Protein AF-A0A7C4D7R0-F1 (afdb_monomer_lite)

Structure (mmCIF, N/CA/C/O backbone):
data_AF-A0A7C4D7R0-F1
#
_entry.id   AF-A0A7C4D7R0-F1
#
loop_
_atom_site.group_PDB
_atom_site.id
_atom_site.type_symbol
_atom_site.label_atom_id
_atom_site.label_alt_id
_atom_site.label_comp_id
_atom_site.label_asym_id
_atom_site.label_entity_id
_atom_site.label_seq_id
_atom_site.pdbx_PDB_ins_code
_atom_site.Cartn_x
_atom_site.Cartn_y
_atom_site.Cartn_z
_atom_site.occupancy
_atom_site.B_iso_or_equiv
_atom_site.auth_seq_id
_atom_site.auth_comp_id
_atom_site.auth_asym_id
_atom_site.auth_atom_id
_atom_site.pdbx_PDB_model_num
ATOM 1 N N . MET A 1 1 ? -2.753 -9.816 -0.023 1.00 81.81 1 MET A N 1
ATOM 2 C CA . MET A 1 1 ? -2.895 -9.401 1.396 1.00 81.81 1 MET A CA 1
ATOM 3 C C . MET A 1 1 ? -3.926 -8.292 1.469 1.00 81.81 1 MET A C 1
ATOM 5 O O . MET A 1 1 ? -3.706 -7.241 0.871 1.00 81.81 1 MET A O 1
ATOM 9 N N . LEU A 1 2 ? -5.008 -8.521 2.218 1.00 90.06 2 LEU A N 1
ATOM 10 C CA . LEU A 1 2 ? -6.081 -7.545 2.392 1.00 90.06 2 LEU A CA 1
ATOM 11 C C . LEU A 1 2 ? -5.684 -6.458 3.402 1.00 90.06 2 LEU A C 1
ATOM 13 O O . LEU A 1 2 ? -5.226 -6.752 4.506 1.00 90.06 2 LEU A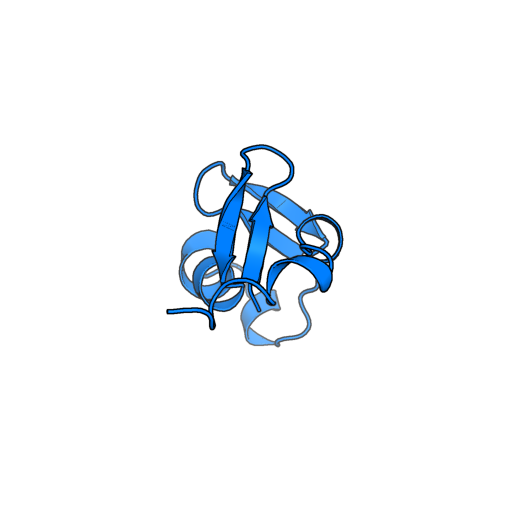 O 1
ATOM 17 N N . LEU A 1 3 ? -5.873 -5.203 3.009 1.00 92.50 3 LEU A N 1
ATOM 18 C CA . LEU A 1 3 ? -5.543 -4.005 3.772 1.00 92.50 3 LEU A CA 1
ATOM 19 C C . LEU A 1 3 ? -6.791 -3.154 4.003 1.00 92.50 3 LEU A C 1
ATOM 21 O O . LEU A 1 3 ? -7.706 -3.161 3.181 1.00 92.50 3 LEU A O 1
ATOM 25 N N . LYS A 1 4 ? -6.814 -2.384 5.095 1.00 94.81 4 LYS A N 1
ATOM 26 C CA . LYS A 1 4 ? -7.838 -1.371 5.384 1.00 94.81 4 LYS A CA 1
ATOM 27 C C . LYS A 1 4 ? -7.171 -0.022 5.601 1.00 94.81 4 LYS A C 1
ATOM 29 O O . LYS A 1 4 ? -6.306 0.121 6.455 1.00 94.81 4 LYS A O 1
ATOM 34 N N . CYS A 1 5 ? -7.602 0.989 4.854 1.00 94.12 5 CYS A N 1
ATOM 35 C CA . CYS A 1 5 ? -7.094 2.344 5.024 1.00 94.12 5 CYS A CA 1
ATOM 36 C C . CYS A 1 5 ? -7.516 2.917 6.391 1.00 94.12 5 CYS A C 1
ATOM 38 O O . CYS A 1 5 ? -8.722 3.032 6.630 1.00 94.12 5 CYS A O 1
ATOM 40 N N . PRO A 1 6 ? -6.580 3.360 7.251 1.00 93.56 6 PRO A N 1
ATOM 41 C CA . PRO A 1 6 ? -6.924 3.951 8.546 1.00 93.56 6 PRO A CA 1
ATOM 42 C C . PRO A 1 6 ? -7.608 5.320 8.407 1.00 93.56 6 PRO A C 1
ATOM 44 O O . PRO A 1 6 ? -8.366 5.716 9.283 1.00 93.56 6 PRO A O 1
ATOM 47 N N . LYS A 1 7 ? -7.399 6.025 7.284 1.00 94.81 7 LYS A N 1
ATOM 48 C CA . LYS A 1 7 ? -7.999 7.344 7.024 1.00 94.81 7 LYS A CA 1
ATOM 49 C C . LYS A 1 7 ? -9.453 7.277 6.544 1.00 94.81 7 LYS A C 1
ATOM 51 O O . LYS A 1 7 ? -10.247 8.136 6.899 1.00 94.81 7 LYS A O 1
ATOM 56 N N . CYS A 1 8 ? -9.801 6.315 5.684 1.00 95.44 8 CYS A N 1
ATOM 57 C CA . CYS A 1 8 ? -11.124 6.278 5.028 1.00 95.44 8 CYS A CA 1
ATOM 58 C C . CYS A 1 8 ? -11.868 4.939 5.138 1.00 95.44 8 CYS A C 1
ATOM 60 O O . CYS A 1 8 ? -12.948 4.793 4.569 1.00 95.44 8 CYS A O 1
ATOM 62 N N . GLY A 1 9 ? -11.285 3.936 5.798 1.00 93.44 9 GLY A N 1
ATOM 63 C CA . GLY A 1 9 ? -11.893 2.619 6.003 1.00 93.44 9 GLY A CA 1
ATOM 64 C C . GLY A 1 9 ? -11.970 1.717 4.767 1.00 93.44 9 GLY A C 1
ATOM 65 O O . GLY A 1 9 ? -12.410 0.576 4.898 1.00 93.44 9 GLY A O 1
ATOM 66 N N . PHE A 1 10 ? -11.539 2.185 3.590 1.00 94.50 10 PHE A N 1
ATOM 67 C CA . PHE A 1 10 ? -11.571 1.403 2.352 1.00 94.50 10 PHE A CA 1
ATOM 68 C C . PHE A 1 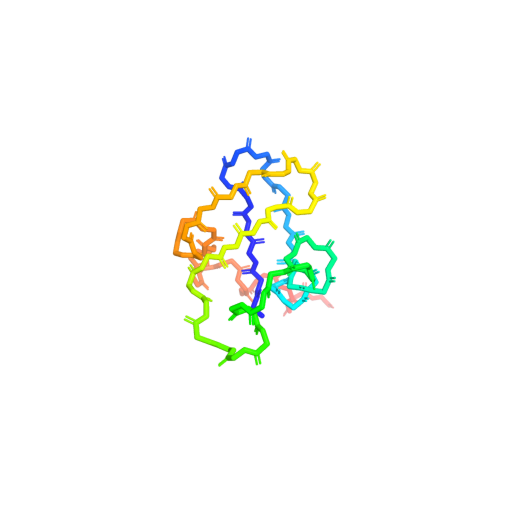10 ? -10.702 0.148 2.454 1.00 94.50 10 PHE A C 1
ATOM 70 O O . PHE A 1 10 ? -9.560 0.231 2.916 1.00 94.50 10 PHE A O 1
ATOM 77 N N . ARG A 1 11 ? -11.239 -0.992 2.009 1.00 94.19 11 ARG A N 1
ATOM 78 C CA . ARG A 1 11 ? -10.541 -2.279 1.983 1.00 94.19 11 ARG A CA 1
ATOM 79 C C . ARG A 1 11 ? -10.071 -2.594 0.568 1.00 94.19 11 ARG A C 1
ATOM 81 O O . ARG A 1 11 ? -10.832 -2.406 -0.374 1.00 94.19 11 ARG A O 1
ATOM 88 N N . PHE A 1 12 ? -8.833 -3.046 0.422 1.00 92.44 12 PHE A N 1
ATOM 89 C CA . PHE A 1 12 ? -8.241 -3.366 -0.879 1.00 92.44 12 PHE A CA 1
ATOM 90 C C . PHE A 1 12 ? -7.083 -4.357 -0.732 1.00 92.44 12 PHE A C 1
ATOM 92 O O . PHE A 1 12 ? -6.481 -4.456 0.337 1.00 92.44 12 PHE A O 1
ATOM 99 N N . ASP A 1 13 ? -6.752 -5.082 -1.801 1.00 90.81 13 ASP A N 1
ATOM 100 C CA . ASP A 1 13 ? -5.541 -5.905 -1.834 1.00 90.81 13 ASP A CA 1
ATOM 101 C C . ASP A 1 13 ? -4.303 -5.040 -2.116 1.00 90.81 13 ASP A C 1
ATOM 103 O O . ASP A 1 13 ? -4.338 -4.128 -2.948 1.00 90.81 13 ASP A O 1
ATOM 107 N N . ILE A 1 14 ? -3.185 -5.336 -1.452 1.00 88.69 14 ILE A N 1
ATOM 108 C CA . ILE A 1 14 ? -1.922 -4.616 -1.672 1.00 88.69 14 ILE A CA 1
ATOM 109 C C . ILE A 1 14 ? -1.476 -4.624 -3.145 1.00 88.69 14 ILE A C 1
ATOM 111 O O . ILE A 1 14 ? -0.920 -3.634 -3.615 1.00 88.69 14 ILE A O 1
ATOM 115 N N . THR A 1 15 ? -1.759 -5.689 -3.897 1.00 88.25 15 THR A N 1
ATOM 116 C CA . THR A 1 15 ? -1.429 -5.812 -5.326 1.00 88.25 15 THR A CA 1
ATOM 117 C C . THR A 1 15 ? -2.193 -4.782 -6.154 1.00 88.25 15 THR A C 1
ATOM 119 O O . THR A 1 15 ? -1.619 -4.154 -7.039 1.00 88.25 15 THR A O 1
ATOM 122 N N . TYR A 1 16 ? -3.459 -4.529 -5.805 1.00 89.38 16 TYR A N 1
ATOM 123 C CA . TYR A 1 16 ? -4.280 -3.501 -6.445 1.00 89.38 16 TYR A CA 1
ATOM 124 C C . TYR A 1 16 ? -3.722 -2.096 -6.183 1.00 89.38 16 TYR A C 1
ATOM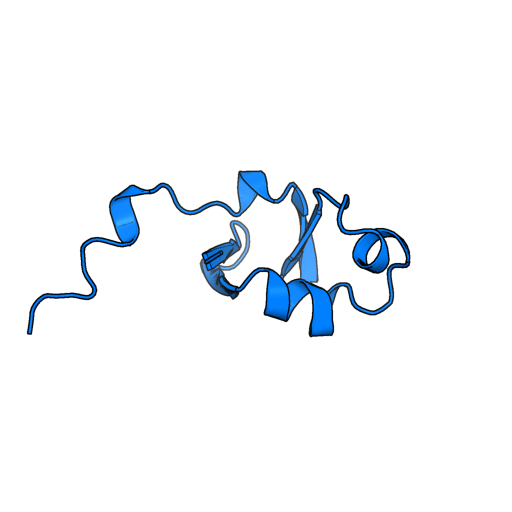 126 O O . TYR A 1 16 ? -3.541 -1.308 -7.108 1.00 89.38 16 TYR A O 1
ATOM 134 N N . SER A 1 17 ? -3.359 -1.785 -4.935 1.00 89.06 17 SER A N 1
ATOM 135 C CA . SER A 1 17 ? -2.693 -0.511 -4.624 1.00 89.06 17 SER A CA 1
ATOM 136 C C . SER A 1 17 ? -1.374 -0.351 -5.385 1.00 89.06 17 SER A C 1
ATOM 138 O O . SER A 1 17 ? -1.122 0.710 -5.955 1.00 89.06 17 SER A O 1
ATOM 140 N N . ARG A 1 18 ? -0.566 -1.411 -5.486 1.00 88.56 18 ARG A N 1
ATOM 141 C CA . ARG A 1 18 ? 0.701 -1.387 -6.230 1.00 88.56 18 ARG A CA 1
ATOM 142 C C . ARG A 1 18 ? 0.508 -1.123 -7.722 1.00 88.56 18 ARG A C 1
ATOM 144 O O . ARG A 1 18 ? 1.234 -0.301 -8.265 1.00 88.56 18 ARG A O 1
ATOM 151 N N . ALA A 1 19 ? -0.480 -1.755 -8.351 1.00 87.50 19 ALA A N 1
ATOM 152 C CA . ALA A 1 19 ? -0.769 -1.568 -9.770 1.00 87.50 19 ALA A CA 1
ATOM 153 C C . ALA A 1 19 ? -1.330 -0.170 -10.084 1.00 87.50 19 ALA A C 1
ATOM 155 O O . ALA A 1 19 ? -0.894 0.467 -11.038 1.00 87.50 19 ALA A O 1
ATOM 156 N N . PHE A 1 20 ? -2.272 0.326 -9.275 1.00 87.25 20 PHE A N 1
ATOM 157 C CA . PHE A 1 20 ? -3.047 1.527 -9.616 1.00 87.25 20 PHE A CA 1
ATOM 158 C C . PHE A 1 20 ? -2.602 2.801 -8.893 1.00 87.25 20 PHE A C 1
ATOM 160 O O . PHE A 1 20 ? -2.713 3.891 -9.441 1.00 87.25 20 PHE A O 1
ATOM 167 N N . SER A 1 21 ? -2.127 2.701 -7.651 1.00 87.81 21 SER A N 1
ATOM 168 C CA . SER A 1 21 ? -1.755 3.867 -6.829 1.00 87.81 21 SER A CA 1
ATOM 169 C C . SER A 1 21 ? -0.252 4.081 -6.742 1.00 87.81 21 SER A C 1
ATOM 171 O O . SER A 1 21 ? 0.195 5.225 -6.692 1.00 87.81 21 SER A O 1
ATOM 173 N N . CYS A 1 22 ? 0.521 2.995 -6.728 1.00 83.94 22 CYS A N 1
ATOM 174 C CA . CYS A 1 22 ? 1.977 3.045 -6.650 1.00 83.94 22 CYS A CA 1
ATOM 175 C C . CYS A 1 22 ? 2.664 2.715 -7.988 1.00 83.94 22 CYS A C 1
ATOM 177 O O . CYS A 1 22 ? 3.889 2.670 -8.024 1.00 83.94 22 CYS A O 1
ATOM 179 N N . GLY A 1 23 ? 1.917 2.527 -9.085 1.00 79.25 23 GLY A N 1
ATOM 180 C CA . GLY A 1 23 ? 2.458 2.083 -10.379 1.00 79.25 23 GLY A CA 1
ATOM 181 C C . GLY A 1 23 ? 3.506 3.017 -11.000 1.00 79.25 23 GLY A C 1
ATOM 182 O O . GLY A 1 23 ? 4.325 2.575 -11.796 1.00 79.25 23 GLY A O 1
ATOM 183 N N . GLY A 1 24 ? 3.533 4.292 -10.599 1.00 81.75 24 GLY A N 1
ATOM 184 C CA . GLY A 1 24 ? 4.568 5.251 -11.005 1.00 81.75 24 GLY A CA 1
ATOM 185 C C . GLY A 1 24 ? 5.837 5.242 -10.142 1.00 81.75 24 GLY A C 1
ATOM 186 O O . GLY A 1 24 ? 6.749 6.018 -10.406 1.00 81.75 24 GLY A O 1
ATOM 187 N N . CYS A 1 25 ? 5.907 4.421 -9.089 1.00 82.69 25 CYS A N 1
ATOM 188 C CA . CYS A 1 25 ? 7.029 4.406 -8.154 1.00 82.69 25 CYS A CA 1
ATOM 189 C C . CYS A 1 25 ? 8.010 3.266 -8.490 1.00 82.69 25 CYS A C 1
ATOM 191 O O . CYS A 1 25 ? 7.648 2.096 -8.343 1.00 82.69 25 CYS A O 1
ATOM 193 N N . PRO A 1 26 ? 9.271 3.561 -8.865 1.00 77.62 26 PRO A N 1
ATOM 194 C CA . PRO A 1 26 ? 10.240 2.534 -9.262 1.00 77.62 26 PRO A CA 1
ATOM 195 C C . PRO A 1 26 ? 10.563 1.546 -8.131 1.00 77.62 26 PRO A C 1
ATOM 197 O O . PRO A 1 26 ? 10.863 0.386 -8.395 1.00 77.62 26 PRO A O 1
ATOM 200 N N . TYR A 1 27 ? 10.428 1.962 -6.866 1.00 77.25 27 TYR A N 1
ATOM 201 C CA . TYR A 1 27 ? 10.631 1.098 -5.695 1.00 77.25 27 TYR A CA 1
ATOM 202 C C . TYR A 1 27 ? 9.608 -0.036 -5.574 1.00 77.25 27 TYR A C 1
ATOM 204 O O . TYR A 1 27 ? 9.871 -1.036 -4.909 1.00 77.25 27 TYR A O 1
ATOM 212 N N . VAL A 1 28 ? 8.440 0.085 -6.210 1.00 77.12 28 VAL A N 1
ATOM 213 C CA . VAL A 1 28 ? 7.430 -0.983 -6.205 1.00 77.12 28 VAL A CA 1
ATOM 214 C C . VAL A 1 28 ? 7.892 -2.169 -7.042 1.00 77.12 28 VAL A C 1
ATOM 216 O O . VAL A 1 28 ? 7.674 -3.311 -6.638 1.00 77.12 28 VAL A O 1
ATOM 219 N N . THR A 1 29 ? 8.577 -1.906 -8.156 1.00 71.19 29 THR A N 1
ATOM 220 C CA . THR A 1 29 ? 9.093 -2.924 -9.083 1.00 71.19 29 THR A CA 1
ATOM 221 C C . THR A 1 29 ? 10.121 -3.839 -8.420 1.00 71.19 29 THR A C 1
ATOM 223 O O . THR A 1 29 ? 10.183 -5.024 -8.730 1.00 71.19 29 THR A O 1
ATOM 226 N N . PHE A 1 30 ? 10.883 -3.319 -7.455 1.00 72.69 30 PHE A N 1
ATOM 227 C CA . PHE A 1 30 ? 11.888 -4.083 -6.712 1.00 72.69 30 PHE A CA 1
ATOM 228 C C . PHE A 1 30 ? 11.300 -4.923 -5.562 1.00 72.69 30 PHE A C 1
ATOM 230 O O . PHE A 1 30 ? 12.020 -5.680 -4.916 1.00 72.69 30 PHE A O 1
ATOM 237 N N . GLY A 1 31 ? 9.990 -4.819 -5.292 1.00 71.00 31 GLY A N 1
ATOM 238 C CA . GLY A 1 31 ? 9.270 -5.671 -4.336 1.00 71.00 31 GLY A CA 1
ATOM 239 C C . GLY A 1 31 ? 9.544 -5.394 -2.850 1.00 71.00 31 GLY A C 1
ATOM 240 O O . GLY A 1 31 ? 8.819 -5.899 -1.994 1.00 71.00 31 GLY A O 1
ATOM 241 N N . ASN A 1 32 ? 10.523 -4.549 -2.538 1.00 76.88 32 ASN A N 1
ATOM 242 C CA . ASN A 1 32 ? 11.008 -4.191 -1.200 1.00 76.88 32 ASN A CA 1
ATOM 243 C C . ASN A 1 32 ? 10.425 -2.869 -0.657 1.00 76.88 32 ASN A C 1
ATOM 245 O O . ASN A 1 32 ? 10.909 -2.332 0.339 1.00 76.88 32 ASN A O 1
ATOM 249 N N . CYS A 1 33 ? 9.368 -2.341 -1.280 1.00 86.62 33 CYS A N 1
ATOM 250 C CA . CYS A 1 33 ? 8.662 -1.165 -0.781 1.00 86.62 33 CYS A CA 1
ATOM 251 C C . CYS A 1 33 ? 7.693 -1.528 0.362 1.00 86.62 33 CYS A C 1
ATOM 253 O O . CYS A 1 33 ? 6.719 -2.262 0.158 1.00 86.62 33 CYS A O 1
ATOM 255 N N . ASN A 1 34 ? 7.946 -0.966 1.550 1.00 88.62 34 ASN A N 1
ATOM 256 C CA . ASN A 1 34 ? 7.130 -1.138 2.763 1.00 88.62 34 ASN A CA 1
ATOM 257 C C . ASN A 1 34 ? 6.024 -0.079 2.926 1.00 88.62 34 ASN A C 1
ATOM 259 O O . ASN A 1 34 ? 5.358 -0.036 3.962 1.00 88.62 34 ASN A O 1
ATOM 263 N N . TYR A 1 35 ? 5.815 0.757 1.909 1.00 91.38 35 TYR A N 1
ATOM 264 C CA . TYR A 1 35 ? 4.749 1.754 1.864 1.00 91.38 35 TYR A CA 1
ATOM 265 C C . TYR A 1 35 ? 3.556 1.256 1.051 1.00 91.38 35 TYR A C 1
ATOM 267 O O . TYR A 1 35 ? 3.666 0.368 0.202 1.00 91.38 35 TYR A O 1
ATOM 275 N N . VAL A 1 36 ? 2.398 1.850 1.312 1.00 92.00 36 VAL A N 1
ATOM 276 C CA . VAL A 1 36 ? 1.169 1.617 0.563 1.00 92.00 36 VAL A CA 1
ATOM 277 C C . VAL A 1 36 ? 0.392 2.918 0.424 1.00 92.00 36 VAL A C 1
ATOM 279 O O . VAL A 1 36 ? 0.248 3.674 1.383 1.00 92.00 36 VAL A O 1
ATOM 282 N N . LYS A 1 37 ? -0.152 3.154 -0.772 1.00 92.81 37 LYS A N 1
ATOM 283 C CA . LYS A 1 37 ? -1.026 4.293 -1.053 1.00 92.81 37 LYS A CA 1
ATOM 284 C C . LYS A 1 37 ? -2.463 3.828 -1.242 1.00 92.81 37 LYS A C 1
ATOM 286 O O . LYS A 1 37 ? -2.745 2.952 -2.058 1.00 92.81 37 LYS A O 1
ATOM 291 N N . CYS A 1 38 ? -3.386 4.411 -0.488 1.00 94.56 38 CYS A N 1
ATOM 292 C CA . CYS A 1 38 ? -4.806 4.106 -0.584 1.00 94.56 38 CYS A CA 1
ATOM 293 C C . CYS A 1 38 ? -5.355 4.520 -1.964 1.00 94.56 38 CYS A C 1
ATOM 295 O O . CYS A 1 38 ? -5.340 5.716 -2.268 1.00 94.56 38 CYS A O 1
ATOM 297 N N . PRO A 1 39 ? -5.938 3.598 -2.751 1.00 93.38 39 PRO A N 1
ATOM 298 C CA . PRO A 1 39 ? -6.500 3.915 -4.068 1.00 93.38 39 PRO A CA 1
ATOM 299 C C . PRO A 1 39 ? -7.761 4.786 -4.013 1.00 93.38 39 PRO A C 1
ATOM 301 O O . PRO A 1 39 ? -8.118 5.393 -5.014 1.00 93.38 39 PRO A O 1
ATOM 304 N N . LYS A 1 40 ? -8.440 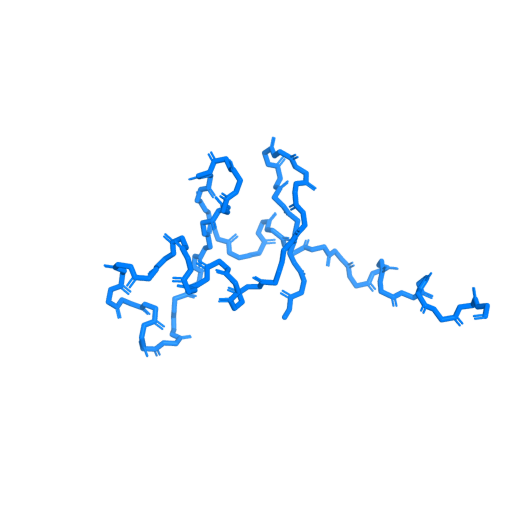4.869 -2.858 1.00 95.00 40 LYS A N 1
ATOM 305 C CA . LYS A 1 40 ? -9.667 5.669 -2.704 1.00 95.00 40 LYS A CA 1
ATOM 306 C C . LYS A 1 40 ? -9.399 7.121 -2.312 1.00 95.00 40 LYS A C 1
ATOM 308 O O . LYS A 1 40 ? -10.048 8.021 -2.824 1.00 95.00 40 LYS A O 1
ATOM 313 N N . CYS A 1 41 ? -8.502 7.354 -1.352 1.00 95.25 41 CYS A N 1
ATOM 314 C CA . CYS A 1 41 ? -8.305 8.685 -0.757 1.00 95.25 41 CYS A CA 1
ATOM 315 C C . CYS A 1 41 ? -6.875 9.224 -0.874 1.00 95.25 41 CYS A C 1
ATOM 317 O O . CYS A 1 41 ? -6.589 10.295 -0.338 1.00 95.25 41 CYS A O 1
ATOM 319 N N . GLY A 1 42 ? -5.968 8.466 -1.496 1.00 93.25 42 GLY A N 1
ATOM 320 C CA . GLY A 1 42 ? -4.577 8.857 -1.713 1.00 93.25 42 GLY A CA 1
ATOM 321 C C . GLY A 1 42 ? -3.690 8.869 -0.466 1.00 93.25 42 GLY A C 1
ATOM 322 O O . GLY A 1 42 ? -2.524 9.222 -0.588 1.00 93.25 42 GLY A O 1
ATOM 323 N N . PHE A 1 43 ? -4.206 8.494 0.712 1.00 94.69 43 PHE A N 1
ATOM 324 C CA . PHE A 1 43 ? -3.410 8.413 1.941 1.00 94.69 43 PHE A CA 1
ATOM 325 C C . PHE A 1 43 ? -2.288 7.386 1.799 1.00 94.69 43 PHE A C 1
ATOM 327 O O . PHE A 1 43 ? -2.564 6.240 1.445 1.00 94.69 43 PHE A O 1
ATOM 334 N N . GLU A 1 44 ? -1.059 7.795 2.093 1.00 93.50 44 GLU A N 1
ATOM 335 C CA . GLU A 1 44 ? 0.144 6.978 1.967 1.00 93.50 44 GLU A CA 1
ATOM 336 C C . GLU A 1 44 ? 0.831 6.848 3.324 1.00 93.50 44 GLU A C 1
ATOM 338 O O . GLU A 1 44 ? 1.011 7.839 4.028 1.00 93.50 44 GLU A O 1
ATOM 343 N N . ASP A 1 45 ? 1.165 5.617 3.704 1.00 93.62 45 ASP A N 1
ATOM 344 C CA . ASP A 1 45 ? 1.882 5.310 4.943 1.00 93.62 45 ASP A CA 1
ATOM 345 C C . ASP A 1 45 ? 2.489 3.897 4.855 1.00 93.62 45 ASP A C 1
ATOM 347 O O . ASP A 1 45 ? 2.355 3.205 3.839 1.00 93.62 45 ASP A O 1
ATOM 351 N N . TYR A 1 46 ? 3.127 3.438 5.928 1.00 92.44 46 TYR A N 1
ATOM 352 C CA . TYR A 1 46 ? 3.628 2.073 6.035 1.00 92.44 46 TYR A CA 1
ATOM 353 C C . TYR A 1 46 ? 2.496 1.042 5.978 1.00 92.44 46 TYR A C 1
ATOM 355 O O . TYR A 1 46 ? 1.439 1.206 6.597 1.00 92.44 46 TYR A O 1
ATOM 363 N N . VAL A 1 47 ? 2.753 -0.078 5.296 1.00 90.56 47 VAL A N 1
ATOM 364 C CA . VAL A 1 47 ? 1.824 -1.216 5.157 1.00 90.56 47 VAL A CA 1
ATOM 365 C C . VAL A 1 47 ? 1.272 -1.674 6.509 1.00 90.56 47 VAL A C 1
ATOM 367 O O . VAL A 1 47 ? 0.109 -2.058 6.604 1.00 90.56 47 VAL A O 1
ATOM 370 N N . GLU A 1 48 ? 2.076 -1.605 7.568 1.00 90.44 48 GLU A N 1
ATOM 371 C CA . GLU A 1 48 ? 1.696 -2.024 8.918 1.00 90.44 48 GLU A CA 1
ATOM 372 C C . GLU A 1 48 ? 0.518 -1.233 9.487 1.00 90.44 48 GLU A C 1
ATOM 374 O O . GLU A 1 48 ? -0.354 -1.832 10.112 1.00 90.44 48 GLU A O 1
ATOM 379 N N . LYS A 1 49 ? 0.402 0.067 9.181 1.00 90.50 49 LYS A N 1
ATOM 380 C CA . LYS A 1 49 ? -0.760 0.874 9.592 1.00 90.50 49 LYS A CA 1
ATOM 381 C C . LYS A 1 49 ? -2.053 0.494 8.875 1.00 90.50 49 LYS A C 1
ATOM 383 O O . LYS A 1 49 ? -3.135 0.858 9.326 1.00 90.50 49 LYS A O 1
ATOM 388 N N . PHE A 1 50 ? -1.949 -0.207 7.749 1.00 91.75 50 PHE A N 1
ATOM 389 C CA . PHE A 1 50 ? -3.092 -0.667 6.969 1.00 91.75 50 PHE A CA 1
ATOM 390 C C . PHE A 1 50 ? -3.478 -2.118 7.281 1.00 91.75 50 PHE A C 1
ATOM 392 O O . PHE A 1 50 ? -4.517 -2.589 6.807 1.00 91.75 50 PHE A O 1
ATOM 399 N N . ARG A 1 51 ? -2.646 -2.859 8.026 1.00 83.81 51 ARG A N 1
ATOM 400 C CA . ARG A 1 51 ? -2.906 -4.266 8.338 1.00 83.81 51 ARG A CA 1
ATOM 401 C C . ARG A 1 51 ? -4.164 -4.374 9.192 1.00 83.81 51 ARG A C 1
ATOM 403 O O . ARG A 1 51 ? -4.230 -3.861 10.305 1.00 83.81 51 ARG A O 1
ATOM 410 N N . VAL A 1 52 ? -5.156 -5.090 8.672 1.00 71.94 52 VAL A N 1
ATOM 411 C CA . VAL A 1 52 ? -6.272 -5.574 9.485 1.00 71.94 52 VAL A CA 1
ATOM 412 C C . VAL A 1 52 ? -5.732 -6.753 10.285 1.00 71.94 52 VAL A C 1
ATOM 414 O O . VAL A 1 52 ? -5.151 -7.670 9.701 1.00 71.94 52 VAL A O 1
ATOM 417 N N . GLY A 1 53 ? -5.853 -6.706 11.614 1.00 58.75 53 GLY A N 1
ATOM 418 C CA . GLY A 1 53 ? -5.447 -7.814 12.479 1.00 58.75 53 GLY A CA 1
ATOM 419 C C . GLY A 1 53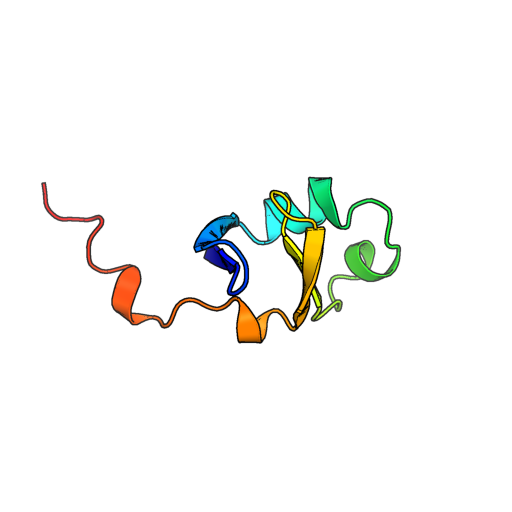 ? -6.041 -9.141 11.991 1.00 58.75 53 GLY A C 1
ATOM 420 O O . GLY A 1 53 ? -7.138 -9.169 11.431 1.00 58.75 53 GLY A O 1
ATOM 421 N N . LYS A 1 54 ? -5.309 -10.243 12.195 1.00 53.47 54 LYS A N 1
ATOM 422 C CA . LYS A 1 54 ? -5.655 -11.598 11.712 1.00 53.47 54 LYS A CA 1
ATOM 423 C C . LYS A 1 54 ? -7.051 -12.098 12.138 1.00 53.47 54 LYS A C 1
ATOM 425 O O . LYS A 1 54 ? -7.526 -13.081 11.583 1.00 53.47 54 LYS A O 1
ATOM 430 N N . GLU A 1 55 ? -7.716 -11.409 13.061 1.00 48.03 55 GLU A N 1
ATOM 431 C CA . GLU A 1 55 ? -9.048 -11.727 13.582 1.00 48.03 55 GLU A CA 1
ATOM 432 C C . GLU A 1 55 ? -10.172 -11.674 12.522 1.00 48.03 55 GLU A C 1
ATOM 434 O O . GLU A 1 55 ? -11.174 -12.370 12.644 1.00 48.03 55 GLU A O 1
ATOM 439 N N . THR A 1 56 ? -10.049 -10.869 11.456 1.00 49.41 56 THR A N 1
ATOM 440 C CA . THR A 1 56 ? -11.198 -10.588 10.560 1.00 49.41 56 THR A CA 1
ATOM 441 C C . THR A 1 56 ? -11.337 -11.538 9.359 1.00 49.41 56 THR A C 1
ATOM 443 O O . THR A 1 56 ? -12.327 -11.450 8.644 1.00 49.41 56 THR A O 1
ATOM 446 N N . LEU A 1 57 ? -10.403 -12.468 9.130 1.00 51.81 57 LEU A N 1
ATOM 447 C CA . LEU A 1 57 ? -10.483 -13.427 8.007 1.00 51.81 57 LEU A CA 1
ATOM 448 C C . LEU A 1 57 ? -11.226 -14.734 8.353 1.00 51.81 57 LEU A C 1
ATOM 450 O O . LEU A 1 57 ? -11.326 -15.619 7.509 1.00 51.81 57 LEU A O 1
ATOM 454 N N . ARG A 1 58 ? -11.761 -14.881 9.578 1.00 47.81 58 ARG A N 1
ATOM 455 C CA . ARG A 1 58 ? -12.491 -16.095 10.000 1.00 47.81 58 ARG A CA 1
ATOM 456 C C . ARG A 1 58 ? -14.000 -16.063 9.708 1.00 47.81 58 ARG A C 1
ATOM 458 O O . ARG A 1 58 ? -14.660 -17.070 9.921 1.00 47.81 58 ARG A O 1
ATOM 465 N N . LEU A 1 59 ? -14.551 -14.951 9.215 1.00 53.00 59 LEU A N 1
ATOM 466 C CA . LEU A 1 59 ? -16.004 -14.785 9.036 1.00 53.00 59 LEU A CA 1
ATOM 467 C C . LEU A 1 59 ? -16.499 -14.880 7.582 1.00 53.00 59 LEU A C 1
ATOM 469 O O . LEU A 1 59 ? -17.638 -14.530 7.320 1.00 53.00 59 LEU A O 1
ATOM 473 N N . GLU A 1 60 ? -15.691 -15.381 6.643 1.00 53.50 60 GLU A N 1
ATOM 474 C CA . GLU A 1 60 ? -16.121 -15.566 5.240 1.00 53.50 60 GLU A CA 1
ATOM 475 C C . GLU A 1 60 ? -16.291 -17.051 4.843 1.00 53.50 60 GLU A C 1
ATOM 477 O O . GLU A 1 60 ? -16.284 -17.370 3.663 1.00 53.50 60 GLU A O 1
ATOM 482 N N . ASN A 1 61 ? -16.431 -17.976 5.808 1.00 50.62 61 ASN A N 1
ATOM 483 C CA . ASN A 1 61 ? -16.689 -19.408 5.544 1.00 50.62 61 ASN A CA 1
ATOM 484 C C . ASN A 1 61 ? -17.776 -20.003 6.460 1.00 50.62 61 ASN A C 1
ATOM 486 O O . ASN A 1 61 ? -17.597 -21.084 7.023 1.00 50.62 61 ASN A O 1
ATOM 490 N N . ILE A 1 62 ? -18.885 -19.290 6.649 1.00 55.12 62 ILE A N 1
ATOM 491 C CA . ILE A 1 62 ? -20.126 -19.882 7.160 1.00 55.12 62 ILE A CA 1
ATOM 492 C C . ILE A 1 62 ? -21.251 -19.315 6.305 1.00 55.12 62 ILE A C 1
ATOM 494 O O . ILE A 1 62 ? -21.689 -18.200 6.560 1.00 55.12 62 ILE A O 1
ATOM 498 N N . GLU A 1 63 ? -21.585 -20.054 5.247 1.00 45.22 63 GLU A N 1
ATOM 499 C CA . GLU A 1 63 ? -22.925 -20.388 4.724 1.00 45.22 63 GLU A CA 1
ATOM 500 C C . GLU A 1 63 ? -22.773 -21.112 3.378 1.00 45.22 63 GLU A C 1
ATOM 502 O O . GLU A 1 63 ? -22.111 -20.567 2.466 1.00 45.22 63 GLU A O 1
#

Foldseek 3Di:
DWWADPVPRDIDDQVVQCVQVVVPPPVVVVVPDQKGADPPPRDIDGRVNGDDPPVPPPPPPDD

Organism: Staphylothermus marinus (NCBI:txid2280)

Radius of gyration: 12.48 Å; chains: 1; bounding box: 35×29×25 Å

Secondary structure (DSSP, 8-state):
-EEE-TTT--EEEHHHHHHHTSTT-HHHHTS---EEE-TTT--EEEHHHHBPPGGGGGSSS--

Sequence (63 aa):
MLLKCPKCGFRFDITYSRAFSCGGCPYVTFGNCNYVKCP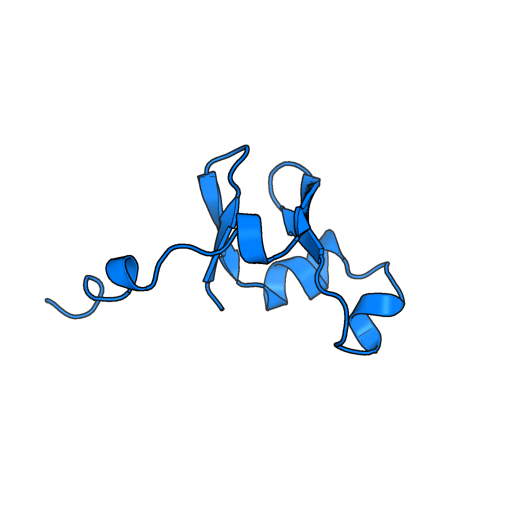KCGFEDYVEKFRVGKETLRLENIE

pLDDT: mean 81.64, std 15.31, range [45.22, 95.44]